Protein AF-A0A956PFL6-F1 (afdb_monomer)

Secondary structure (DSSP, 8-state):
-PPPP-------TTS-PPPTTSPPPPPPTT-BHHHHHHHH-TTTTTTS-TT-BHHHHHHHH---HHHHTT-HHHHHHTT-

Sequence (80 aa):
MKAEPEVTHEPGLNGRFRNQDGRIRAKRGDTQVSTLRETYGLDFAAGLPGNTPLAFLRAATGMSLSQMLKSPETLAELAG

Solvent-accessible surface area (backbone atoms only — not comparable to full-atom values): 5111 Å² total; per-residue (Å²): 136,82,81,77,80,82,79,83,82,73,74,44,102,77,75,56,84,65,46,100,84,69,50,80,80,74,82,59,46,79,43,28,36,48,65,45,18,78,76,73,36,74,70,51,47,60,62,47,63,45,83,42,33,44,43,56,54,29,68,76,67,72,45,54,74,74,51,44,74,74,41,56,66,66,40,49,65,76,41,109

Mean predicted aligned error: 11.3 Å

Structure (mmCIF, N/CA/C/O backbone):
data_AF-A0A956PFL6-F1
#
_entry.id   AF-A0A956PFL6-F1
#
loop_
_atom_site.group_PDB
_atom_site.id
_atom_site.type_symbol
_atom_site.label_atom_id
_atom_site.label_alt_id
_atom_site.label_comp_id
_atom_site.label_asym_id
_atom_site.label_entity_id
_atom_site.label_seq_id
_atom_site.pdbx_PDB_ins_code
_atom_site.Cartn_x
_atom_site.Cartn_y
_atom_site.Cartn_z
_atom_site.occupancy
_atom_site.B_iso_or_equiv
_atom_site.auth_seq_id
_atom_site.auth_comp_id
_atom_site.auth_asym_id
_atom_site.auth_atom_id
_atom_site.pdbx_PDB_model_num
ATOM 1 N N . MET A 1 1 ? -2.565 -42.092 -24.322 1.00 41.22 1 MET A N 1
ATOM 2 C CA . MET A 1 1 ? -1.496 -41.108 -24.586 1.00 41.22 1 MET A CA 1
ATOM 3 C C . MET A 1 1 ? -2.189 -39.786 -24.894 1.00 41.22 1 MET A C 1
ATOM 5 O O . MET A 1 1 ? -2.734 -39.649 -25.979 1.00 41.22 1 MET A O 1
ATOM 9 N N . LYS A 1 2 ? -2.361 -38.895 -23.906 1.00 40.19 2 LYS A N 1
ATOM 10 C CA . LYS A 1 2 ? -2.977 -37.578 -24.144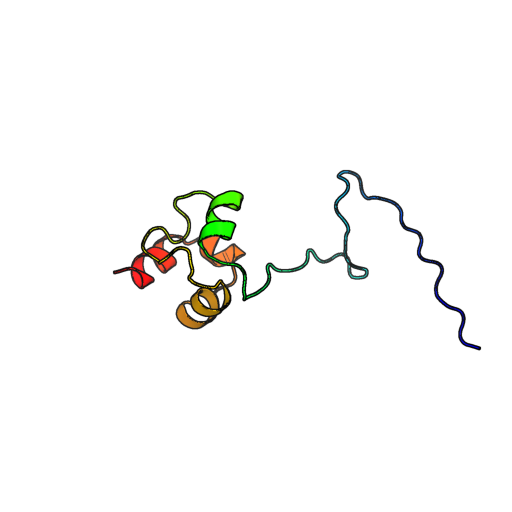 1.00 40.19 2 LYS A CA 1
ATOM 11 C C . LYS A 1 2 ? -1.871 -36.656 -24.640 1.00 40.19 2 LYS A C 1
ATOM 13 O O . LYS A 1 2 ? -0.875 -36.507 -23.944 1.00 40.19 2 LYS A O 1
ATOM 18 N N . ALA A 1 3 ? -2.048 -36.134 -25.849 1.00 48.44 3 ALA A N 1
ATOM 19 C CA . ALA A 1 3 ? -1.141 -35.181 -26.464 1.00 48.44 3 ALA A CA 1
ATOM 20 C C . ALA A 1 3 ? -0.938 -33.978 -25.533 1.00 48.44 3 ALA A C 1
ATOM 22 O O . ALA A 1 3 ? -1.904 -33.371 -25.063 1.00 48.44 3 ALA A O 1
ATOM 23 N N . GLU A 1 4 ? 0.324 -33.695 -25.241 1.00 49.75 4 GLU A N 1
ATOM 24 C CA . GLU A 1 4 ? 0.775 -32.492 -24.558 1.00 49.75 4 GLU A CA 1
ATOM 25 C C . GLU A 1 4 ? 0.499 -31.302 -25.492 1.00 49.75 4 GLU A C 1
ATOM 27 O O . GLU A 1 4 ? 0.855 -31.378 -26.671 1.00 49.75 4 GLU A O 1
ATOM 32 N N . PRO A 1 5 ? -0.184 -30.232 -25.048 1.00 48.69 5 PRO A N 1
ATOM 33 C CA . PRO A 1 5 ? -0.452 -29.109 -25.930 1.00 48.69 5 PRO A CA 1
ATOM 34 C C . PRO A 1 5 ? 0.849 -28.345 -26.191 1.00 48.69 5 PRO A C 1
ATOM 36 O O . PRO A 1 5 ? 1.496 -27.845 -25.271 1.00 48.69 5 PRO A O 1
ATOM 39 N N . GLU A 1 6 ? 1.206 -28.270 -27.469 1.00 48.44 6 GLU A N 1
ATOM 40 C CA . GLU A 1 6 ? 2.301 -27.487 -28.028 1.00 48.44 6 GLU A CA 1
ATOM 41 C C . GLU A 1 6 ? 2.200 -26.023 -27.566 1.00 48.44 6 GLU A C 1
ATOM 43 O O . GLU A 1 6 ? 1.247 -25.307 -27.879 1.00 48.44 6 GLU A O 1
ATOM 48 N N . VAL A 1 7 ? 3.160 -25.587 -26.747 1.00 50.66 7 VAL A N 1
ATOM 49 C CA . VAL A 1 7 ? 3.143 -24.263 -26.118 1.00 50.66 7 VAL A CA 1
ATOM 50 C C . VAL A 1 7 ? 3.720 -23.237 -27.088 1.00 50.66 7 VAL A C 1
ATOM 52 O O . VAL A 1 7 ? 4.927 -22.995 -27.108 1.00 50.66 7 VAL A O 1
ATOM 55 N N . THR A 1 8 ? 2.858 -22.610 -27.886 1.00 42.75 8 THR A N 1
ATOM 56 C CA . THR A 1 8 ? 3.227 -21.489 -28.760 1.0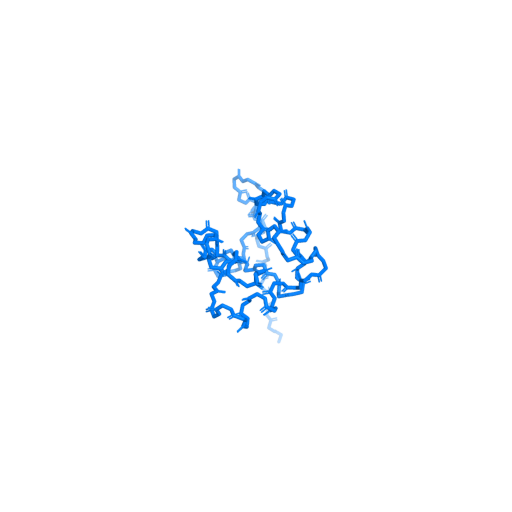0 42.75 8 THR A CA 1
ATOM 57 C C . THR A 1 8 ? 3.525 -20.253 -27.900 1.00 42.75 8 THR A C 1
ATOM 59 O O . THR A 1 8 ? 2.641 -19.488 -27.516 1.00 42.75 8 THR A O 1
ATOM 62 N N . HIS A 1 9 ? 4.795 -20.093 -27.523 1.00 52.38 9 HIS A N 1
ATOM 63 C CA . HIS A 1 9 ? 5.318 -18.923 -26.818 1.00 52.38 9 HIS A CA 1
ATOM 64 C C . HIS A 1 9 ? 5.577 -17.787 -27.810 1.00 52.38 9 HIS A C 1
ATOM 66 O O . HIS A 1 9 ? 6.721 -17.542 -28.187 1.00 52.38 9 HIS A O 1
ATOM 72 N N . GLU A 1 10 ? 4.538 -17.064 -28.219 1.00 51.16 10 GLU A N 1
ATOM 73 C CA . GLU A 1 10 ? 4.760 -15.768 -28.861 1.00 51.16 10 GLU A CA 1
ATOM 74 C C . GLU A 1 10 ? 4.837 -14.668 -27.787 1.00 51.16 10 GLU A C 1
ATOM 76 O O . GLU A 1 10 ? 3.868 -14.444 -27.049 1.00 51.16 10 GLU A O 1
ATOM 81 N N . PRO A 1 11 ? 5.989 -13.987 -27.626 1.00 50.41 11 PRO A N 1
ATOM 82 C CA . PRO A 1 11 ? 6.123 -12.902 -26.667 1.00 50.41 11 PRO A CA 1
ATOM 83 C C . PRO A 1 11 ? 5.247 -11.728 -27.114 1.00 50.41 11 PRO A C 1
ATOM 85 O O . PRO A 1 11 ? 5.479 -11.111 -28.150 1.00 50.41 11 PRO A O 1
ATOM 88 N N . GLY A 1 12 ? 4.230 -11.392 -26.318 1.00 52.94 12 GLY A N 1
ATOM 89 C CA . GLY A 1 12 ? 3.432 -10.190 -26.556 1.00 52.94 12 GLY A CA 1
ATOM 90 C C . GLY A 1 12 ? 4.30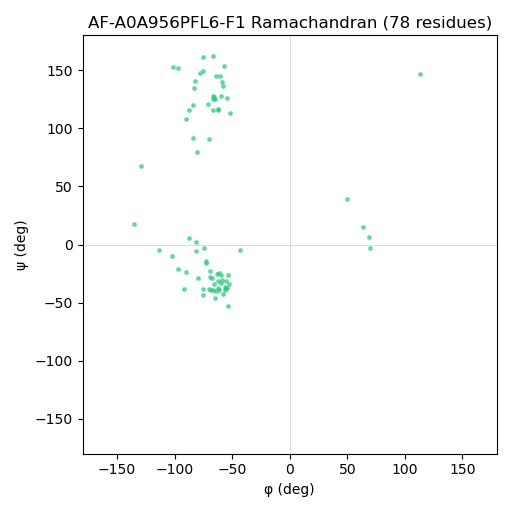9 -8.929 -26.573 1.00 52.94 12 GLY A C 1
ATOM 91 O O . GLY A 1 12 ? 5.340 -8.896 -25.903 1.00 52.94 12 GLY A O 1
ATOM 92 N N . LEU A 1 13 ? 3.849 -7.888 -27.282 1.00 51.38 13 LEU A N 1
ATOM 93 C CA . LEU A 1 13 ? 4.505 -6.618 -27.681 1.00 51.38 13 LEU A CA 1
ATOM 94 C C . LEU A 1 13 ? 5.376 -5.857 -26.642 1.00 51.38 13 LEU A C 1
ATOM 96 O O . LEU A 1 13 ? 5.962 -4.840 -26.980 1.00 51.38 13 LEU A O 1
ATOM 100 N N . ASN A 1 14 ? 5.451 -6.300 -25.383 1.00 55.94 14 ASN A N 1
ATOM 101 C CA . ASN A 1 14 ? 6.261 -5.711 -24.309 1.00 55.94 14 ASN A CA 1
ATOM 102 C C . ASN A 1 14 ? 7.032 -6.756 -23.468 1.00 55.94 14 ASN A C 1
ATOM 104 O O . ASN A 1 14 ? 7.383 -6.479 -22.324 1.00 55.94 14 ASN A O 1
ATOM 108 N N . GLY A 1 15 ? 7.210 -7.994 -23.949 1.00 51.44 15 GLY A N 1
ATOM 109 C CA . GLY A 1 15 ? 7.829 -9.074 -23.159 1.00 51.44 15 GLY A CA 1
ATOM 110 C C . GLY A 1 15 ? 7.019 -9.465 -21.913 1.00 51.44 15 GLY A C 1
ATOM 111 O O . GLY A 1 15 ? 7.519 -10.119 -21.000 1.00 51.44 15 GLY A O 1
ATOM 112 N N . ARG A 1 16 ? 5.750 -9.043 -21.846 1.00 56.09 16 ARG A N 1
ATOM 113 C CA . ARG A 1 16 ? 4.857 -9.320 -20.720 1.00 56.09 16 ARG A CA 1
ATOM 114 C C . ARG A 1 16 ? 4.128 -10.628 -20.987 1.00 56.09 16 ARG A C 1
ATOM 116 O O . ARG A 1 16 ? 3.225 -10.676 -21.820 1.00 56.09 16 ARG A O 1
ATOM 123 N N . PHE A 1 17 ? 4.500 -11.665 -20.247 1.00 52.97 17 PHE A N 1
ATOM 124 C CA . PHE A 1 17 ? 3.794 -12.940 -20.251 1.00 52.97 17 PHE A CA 1
ATOM 125 C C . PHE A 1 17 ? 2.355 -12.737 -19.753 1.00 52.97 17 PHE A C 1
ATOM 127 O O . PHE A 1 17 ? 2.125 -12.319 -18.615 1.00 52.97 17 PHE A O 1
ATOM 134 N N . ARG A 1 18 ? 1.379 -12.989 -20.631 1.00 51.66 18 ARG A N 1
ATOM 135 C CA . ARG A 1 18 ? -0.024 -13.174 -20.248 1.00 51.66 18 ARG A CA 1
ATOM 136 C C . ARG A 1 18 ? -0.189 -14.623 -19.798 1.00 51.66 18 ARG A C 1
ATOM 138 O O . ARG A 1 18 ? 0.376 -15.525 -20.406 1.00 51.66 18 ARG A O 1
ATOM 145 N N . ASN A 1 19 ? -0.971 -14.848 -18.749 1.00 56.38 19 ASN A N 1
ATOM 146 C CA . ASN A 1 19 ? -1.398 -16.203 -18.405 1.00 56.38 19 ASN A CA 1
ATOM 147 C C . ASN A 1 19 ? -2.338 -16.725 -19.514 1.00 56.38 19 ASN A C 1
ATOM 149 O O . ASN A 1 19 ? -2.904 -15.915 -20.249 1.00 56.38 19 ASN A O 1
ATOM 153 N N . GLN A 1 20 ? -2.553 -18.043 -19.603 1.00 50.62 20 GLN A N 1
ATOM 154 C CA . GLN A 1 20 ? -3.420 -18.674 -20.619 1.00 50.62 20 GLN A CA 1
ATOM 155 C C . GLN A 1 20 ? -4.849 -18.083 -20.680 1.00 50.62 20 GLN A C 1
ATOM 157 O O . GLN A 1 20 ? -5.446 -18.054 -21.748 1.00 50.62 20 GLN A O 1
ATOM 162 N N . ASP A 1 21 ? -5.354 -17.514 -19.578 1.00 56.34 21 ASP A N 1
ATOM 163 C CA . ASP A 1 21 ? -6.653 -16.818 -19.500 1.00 56.34 21 ASP A CA 1
ATOM 164 C C . ASP A 1 21 ? -6.619 -15.315 -19.864 1.00 56.34 21 ASP A C 1
ATOM 166 O O . ASP A 1 21 ? -7.588 -14.588 -19.646 1.00 56.34 21 ASP A O 1
ATOM 170 N N . GLY A 1 22 ? -5.487 -14.774 -20.322 1.00 53.12 22 GLY A N 1
ATOM 171 C CA . GLY A 1 22 ? -5.344 -13.354 -20.679 1.00 53.12 22 GLY A CA 1
ATOM 172 C C . GLY A 1 22 ? -5.377 -12.362 -19.501 1.00 53.12 22 GLY A C 1
ATOM 173 O O . GLY A 1 22 ? -5.172 -11.164 -19.703 1.00 53.12 22 GLY A O 1
ATOM 174 N N . ARG A 1 23 ? -5.588 -12.828 -18.262 1.00 53.31 23 ARG A N 1
ATOM 175 C CA . ARG A 1 23 ? -5.629 -11.991 -17.050 1.00 53.31 23 ARG A CA 1
ATOM 176 C C . ARG A 1 23 ? -4.224 -11.716 -16.503 1.00 53.31 23 ARG A C 1
ATOM 178 O O . ARG A 1 23 ? -3.413 -12.628 -16.348 1.00 53.31 23 ARG A O 1
ATOM 185 N N . ILE A 1 24 ? -3.952 -10.456 -16.153 1.00 59.81 24 ILE A N 1
ATOM 186 C CA . ILE A 1 24 ? -2.741 -10.064 -15.417 1.00 59.81 24 ILE A CA 1
ATOM 187 C C . ILE A 1 24 ? -2.803 -10.709 -14.029 1.00 59.81 24 ILE A C 1
ATOM 189 O O . ILE A 1 24 ? -3.776 -10.524 -13.297 1.00 59.81 24 ILE A O 1
ATOM 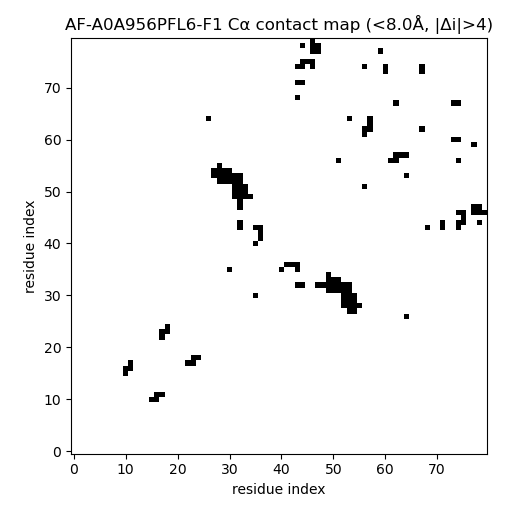193 N N . ARG A 1 25 ? -1.768 -11.471 -13.657 1.00 63.16 25 ARG A N 1
ATOM 194 C CA . ARG A 1 25 ? -1.688 -12.111 -12.339 1.00 63.16 25 ARG A CA 1
ATOM 195 C C . ARG A 1 25 ? -1.735 -11.040 -11.243 1.00 63.16 25 ARG A C 1
ATOM 197 O O . ARG A 1 25 ? -0.947 -10.095 -11.263 1.00 63.16 25 ARG A O 1
ATOM 204 N N . ALA A 1 26 ? -2.637 -11.197 -10.274 1.00 67.75 26 ALA A N 1
ATOM 205 C CA . ALA A 1 26 ? -2.664 -10.330 -9.100 1.00 67.75 26 ALA A CA 1
ATOM 206 C C . ALA A 1 26 ? -1.339 -10.440 -8.323 1.00 67.75 26 ALA A C 1
ATOM 208 O O . ALA A 1 26 ? -0.752 -11.524 -8.234 1.00 67.75 26 ALA A O 1
ATOM 209 N N . LYS A 1 27 ? -0.876 -9.332 -7.725 1.00 79.62 27 LYS A N 1
ATOM 210 C CA . LYS A 1 27 ? 0.271 -9.362 -6.802 1.00 79.62 27 LYS A CA 1
ATOM 211 C C . LYS A 1 27 ? -0.021 -10.312 -5.636 1.00 79.62 27 LYS A C 1
ATOM 213 O O . LYS A 1 27 ? -1.138 -10.319 -5.094 1.00 79.62 27 LYS A O 1
ATOM 218 N N . ARG A 1 28 ? 0.985 -11.122 -5.288 1.00 83.81 28 ARG A N 1
ATOM 219 C CA . ARG A 1 28 ? 0.893 -12.157 -4.251 1.00 83.81 28 ARG A CA 1
ATOM 220 C C . ARG A 1 28 ? 0.641 -11.508 -2.889 1.00 83.81 28 ARG A C 1
ATOM 222 O O . ARG A 1 28 ? 1.131 -10.412 -2.629 1.00 83.81 28 ARG A O 1
ATOM 229 N N . GLY A 1 29 ? -0.140 -12.169 -2.036 1.00 83.94 29 GLY A N 1
ATOM 230 C CA . GLY A 1 29 ? -0.490 -11.644 -0.711 1.00 83.94 29 GLY A CA 1
ATOM 231 C C . GLY A 1 29 ? 0.713 -11.468 0.223 1.00 83.94 29 GLY A C 1
ATOM 232 O O . GLY A 1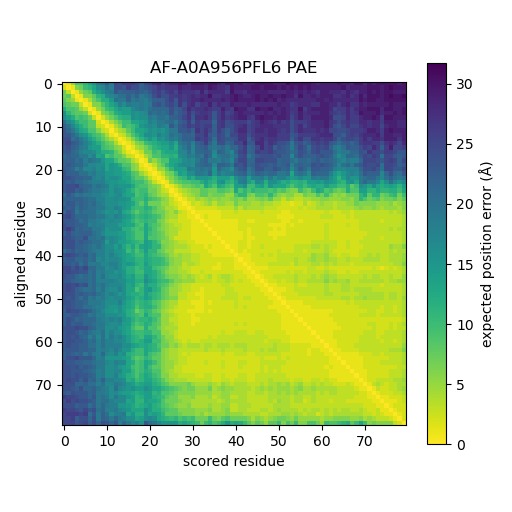 29 ? 0.689 -10.599 1.082 1.00 83.94 29 GLY A O 1
ATOM 233 N N . ASP A 1 30 ? 1.785 -12.224 0.020 1.00 89.88 30 ASP A N 1
ATOM 234 C CA . ASP A 1 30 ? 3.039 -12.119 0.774 1.00 89.88 30 ASP A CA 1
ATOM 235 C C . ASP A 1 30 ? 3.961 -10.991 0.280 1.00 89.88 30 ASP A C 1
ATOM 237 O O . ASP A 1 30 ? 5.053 -10.815 0.810 1.00 89.88 30 ASP A O 1
ATOM 241 N N . THR A 1 31 ? 3.539 -10.206 -0.718 1.00 92.31 31 THR A N 1
ATOM 242 C CA . THR A 1 31 ? 4.322 -9.050 -1.177 1.00 92.31 31 THR A CA 1
ATOM 243 C C . THR A 1 31 ? 4.358 -7.998 -0.073 1.00 92.31 31 THR A C 1
ATOM 245 O O . THR A 1 31 ? 3.304 -7.567 0.393 1.00 92.31 31 THR A O 1
ATOM 248 N N . GLN A 1 32 ? 5.556 -7.579 0.323 1.00 94.88 32 GLN A N 1
ATOM 249 C CA . GLN A 1 32 ? 5.763 -6.578 1.364 1.00 94.88 32 GLN A CA 1
ATOM 250 C C . GLN A 1 32 ? 5.452 -5.161 0.871 1.00 94.88 32 GLN A C 1
ATOM 252 O O . GLN A 1 32 ? 5.666 -4.840 -0.301 1.00 94.88 32 GLN A O 1
ATOM 257 N N . VAL A 1 33 ? 4.995 -4.295 1.777 1.00 93.00 33 VAL A N 1
ATOM 258 C CA . VAL A 1 33 ? 4.772 -2.864 1.521 1.00 93.00 33 VAL A CA 1
ATOM 259 C C . VAL A 1 33 ? 6.029 -2.182 0.978 1.00 93.00 33 VAL A C 1
ATOM 261 O O . VAL A 1 33 ? 5.914 -1.371 0.067 1.00 93.00 33 VAL A O 1
ATOM 264 N N . SER A 1 34 ? 7.222 -2.547 1.454 1.00 93.50 34 SER A N 1
ATOM 265 C CA . SER A 1 34 ? 8.508 -2.073 0.915 1.00 93.50 34 SER A CA 1
ATOM 266 C C . SER A 1 34 ? 8.618 -2.304 -0.598 1.00 93.50 34 SER A C 1
ATOM 268 O O . SER A 1 34 ? 8.809 -1.360 -1.358 1.00 93.50 34 SER A O 1
ATOM 270 N N . THR A 1 35 ? 8.382 -3.534 -1.053 1.00 93.12 35 THR A N 1
ATOM 271 C CA . THR A 1 35 ? 8.389 -3.899 -2.478 1.00 93.12 35 THR A CA 1
ATOM 272 C C . THR A 1 35 ? 7.261 -3.221 -3.258 1.00 93.12 35 THR A C 1
ATOM 274 O O . THR A 1 35 ? 7.406 -2.895 -4.437 1.00 93.12 35 THR A O 1
ATOM 277 N N . LEU A 1 36 ? 6.103 -3.007 -2.628 1.00 92.12 36 LEU A N 1
ATOM 278 C CA . LEU A 1 36 ? 5.008 -2.271 -3.261 1.00 92.12 36 LEU A CA 1
ATOM 279 C C . LEU A 1 36 ? 5.383 -0.804 -3.482 1.00 92.12 36 LEU A C 1
ATOM 281 O O . LEU A 1 36 ? 5.099 -0.279 -4.556 1.00 92.12 36 LEU A O 1
ATOM 285 N N . ARG A 1 37 ? 6.077 -0.173 -2.533 1.00 93.44 37 ARG A N 1
ATOM 286 C CA . ARG A 1 37 ? 6.557 1.208 -2.659 1.00 93.44 37 ARG A CA 1
ATOM 287 C C . ARG A 1 37 ? 7.549 1.388 -3.803 1.00 93.44 37 ARG A C 1
ATOM 289 O O . ARG A 1 37 ? 7.469 2.381 -4.516 1.00 93.44 37 ARG A O 1
ATOM 296 N N . GLU A 1 38 ? 8.416 0.407 -4.045 1.00 91.44 38 GLU A N 1
ATOM 297 C CA . GLU A 1 38 ? 9.328 0.424 -5.201 1.00 91.44 38 GLU A CA 1
ATOM 298 C C . GLU A 1 38 ? 8.579 0.491 -6.541 1.00 91.44 38 GLU A C 1
ATOM 300 O O . GLU A 1 38 ? 9.060 1.091 -7.496 1.00 91.44 38 GLU A O 1
ATOM 305 N N . THR A 1 39 ? 7.392 -0.122 -6.621 1.00 89.62 39 THR A N 1
ATOM 306 C CA . THR A 1 39 ? 6.596 -0.169 -7.859 1.00 89.62 39 THR A CA 1
ATOM 307 C C . THR A 1 39 ? 5.598 0.984 -7.968 1.00 89.62 39 THR A C 1
ATOM 309 O O . THR A 1 39 ? 5.342 1.472 -9.066 1.00 89.62 39 THR A O 1
ATOM 312 N N . TYR A 1 40 ? 4.982 1.375 -6.852 1.00 89.12 40 TYR A N 1
ATOM 313 C CA . TYR A 1 40 ? 3.811 2.257 -6.830 1.00 89.12 40 TYR A CA 1
ATOM 314 C C . TYR A 1 40 ? 4.070 3.624 -6.185 1.00 89.12 40 TYR A C 1
ATOM 316 O O . TYR A 1 40 ? 3.185 4.473 -6.224 1.00 89.12 40 TYR A O 1
ATOM 324 N N . GLY A 1 41 ? 5.263 3.849 -5.632 1.00 90.44 41 GLY A N 1
ATOM 325 C CA . GLY A 1 41 ? 5.662 5.097 -4.985 1.00 90.44 41 GLY A CA 1
ATOM 326 C C . GLY A 1 41 ? 5.882 4.938 -3.482 1.00 90.44 41 GLY A C 1
ATOM 327 O O . GLY A 1 41 ? 5.204 4.156 -2.815 1.00 90.44 41 GLY A O 1
ATOM 328 N N . LEU A 1 42 ? 6.834 5.707 -2.944 1.00 89.31 42 LEU A N 1
ATOM 329 C CA . LEU A 1 42 ? 7.210 5.683 -1.523 1.00 89.31 42 LEU A CA 1
ATOM 330 C C . LEU A 1 42 ? 6.046 6.030 -0.586 1.00 89.31 42 LEU A C 1
ATOM 332 O O . LEU A 1 42 ? 6.012 5.540 0.542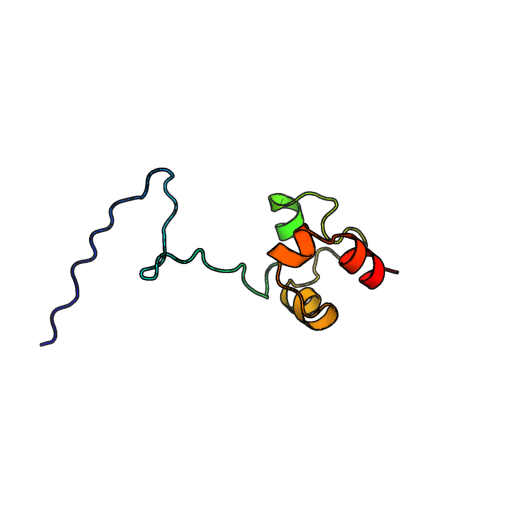 1.00 89.31 42 LEU A O 1
ATOM 336 N N . ASP A 1 43 ? 5.072 6.791 -1.079 1.00 88.62 43 ASP A N 1
ATOM 337 C CA . ASP A 1 43 ? 3.880 7.197 -0.335 1.00 88.62 43 ASP A CA 1
ATOM 338 C C . ASP A 1 43 ? 2.880 6.048 -0.113 1.00 88.62 43 ASP A C 1
ATOM 340 O O . ASP A 1 43 ? 1.984 6.146 0.729 1.00 88.62 43 ASP A O 1
ATOM 344 N N . PHE A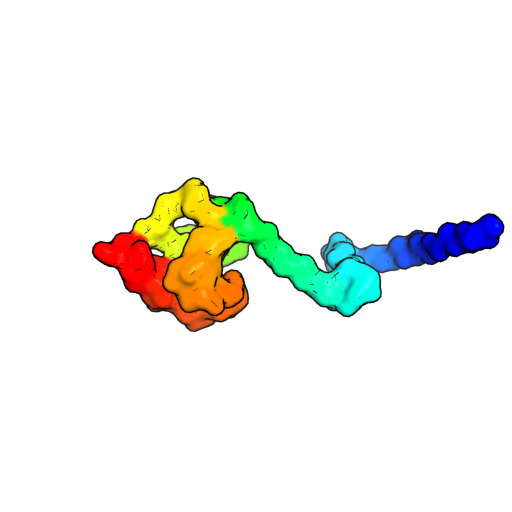 1 44 ? 3.024 4.924 -0.830 1.00 90.50 44 PHE A N 1
ATOM 345 C CA . PHE A 1 44 ? 2.118 3.788 -0.683 1.00 90.50 44 PHE A CA 1
ATOM 346 C C . PHE A 1 44 ? 2.182 3.211 0.736 1.00 90.50 44 PHE A C 1
ATOM 348 O O . PHE A 1 44 ? 3.212 2.685 1.174 1.00 90.50 44 PHE A O 1
ATOM 355 N N . ALA A 1 45 ? 1.048 3.282 1.442 1.00 90.00 45 ALA A N 1
ATOM 356 C CA . ALA A 1 45 ? 0.916 2.851 2.830 1.00 90.00 45 ALA A CA 1
ATOM 357 C C . ALA A 1 45 ? 2.027 3.426 3.729 1.00 90.00 45 ALA A C 1
ATOM 359 O O . ALA A 1 45 ? 2.572 2.694 4.552 1.00 90.00 45 ALA A O 1
ATOM 360 N N . ALA A 1 46 ? 2.427 4.690 3.534 1.00 87.50 46 ALA A N 1
ATOM 361 C CA . ALA A 1 46 ? 3.603 5.299 4.172 1.00 87.50 46 ALA A CA 1
ATOM 362 C C . ALA A 1 46 ? 3.639 5.157 5.705 1.00 87.50 46 ALA A C 1
ATOM 364 O O . ALA A 1 46 ? 4.712 4.969 6.273 1.00 87.50 46 ALA A O 1
ATOM 365 N N . GLY A 1 47 ? 2.479 5.174 6.365 1.00 88.12 47 GLY A N 1
ATOM 366 C CA . GLY A 1 47 ? 2.389 5.016 7.816 1.00 88.12 47 GLY A CA 1
ATOM 367 C C . GLY A 1 47 ? 2.454 3.565 8.325 1.00 88.12 47 GLY A C 1
ATOM 368 O O . GLY A 1 47 ? 2.528 3.344 9.528 1.00 88.12 47 GLY A O 1
ATOM 369 N N . LEU A 1 48 ? 2.476 2.565 7.438 1.00 90.00 48 LEU A N 1
ATOM 370 C CA . LEU A 1 48 ? 2.629 1.159 7.816 1.00 90.00 48 LEU A CA 1
ATOM 371 C C . LEU A 1 48 ? 4.088 0.680 7.696 1.00 90.00 48 LEU A C 1
ATOM 373 O O . LEU A 1 48 ? 4.847 1.166 6.847 1.00 90.00 48 LEU A O 1
ATOM 377 N N . PRO A 1 49 ? 4.502 -0.325 8.495 1.00 92.12 49 PRO A N 1
ATOM 378 C CA . PRO A 1 49 ? 5.825 -0.928 8.375 1.00 92.12 49 PRO A CA 1
ATOM 379 C C . PRO A 1 49 ? 6.055 -1.514 6.978 1.00 92.12 49 PRO A C 1
ATOM 381 O O . PRO A 1 49 ? 5.184 -2.191 6.432 1.00 92.12 49 PRO A O 1
ATOM 384 N N . GLY A 1 50 ? 7.259 -1.347 6.422 1.00 91.25 50 GLY A N 1
ATOM 385 C CA . GLY A 1 50 ? 7.612 -1.904 5.109 1.00 91.25 50 GLY A CA 1
ATOM 386 C C . GLY A 1 50 ? 7.488 -3.431 5.032 1.00 91.25 50 GLY A C 1
ATOM 387 O O . GLY A 1 50 ? 7.126 -3.955 3.988 1.00 91.25 50 GLY A O 1
ATOM 388 N N . ASN A 1 51 ? 7.698 -4.137 6.147 1.00 92.12 51 ASN A N 1
ATOM 389 C CA . ASN A 1 51 ? 7.557 -5.596 6.244 1.00 92.12 51 ASN A CA 1
ATOM 390 C C . ASN A 1 51 ? 6.088 -6.075 6.262 1.00 92.12 51 ASN A C 1
ATOM 392 O O . ASN A 1 51 ? 5.827 -7.276 6.297 1.00 92.12 51 ASN A O 1
ATOM 396 N N . THR A 1 52 ? 5.114 -5.160 6.259 1.00 93.44 52 THR A N 1
ATOM 397 C CA . THR A 1 52 ? 3.690 -5.518 6.265 1.00 93.44 52 THR A CA 1
ATOM 398 C C . THR A 1 52 ? 3.329 -6.216 4.952 1.00 93.44 52 THR A C 1
ATOM 400 O O . THR A 1 52 ? 3.596 -5.665 3.881 1.00 93.44 52 THR A O 1
ATOM 403 N N . PRO A 1 53 ? 2.726 -7.415 4.984 1.00 94.50 53 PRO A N 1
ATOM 404 C CA . PRO A 1 53 ? 2.327 -8.113 3.771 1.00 94.50 53 PRO A CA 1
ATOM 405 C C . PRO A 1 53 ? 1.038 -7.524 3.181 1.00 94.50 53 PRO A C 1
ATOM 407 O O . PRO A 1 53 ? 0.117 -7.136 3.900 1.00 94.50 53 PRO A O 1
ATOM 410 N N . LEU A 1 54 ? 0.911 -7.548 1.854 1.00 93.56 54 LEU A N 1
ATOM 411 C CA . LEU A 1 54 ? -0.289 -7.124 1.123 1.00 93.56 54 LEU A CA 1
ATOM 412 C C . LEU A 1 54 ? -1.559 -7.860 1.582 1.00 93.56 54 LEU A C 1
ATOM 414 O O . LEU A 1 54 ? -2.653 -7.305 1.534 1.00 93.56 54 LEU A O 1
ATOM 418 N N . ALA A 1 55 ? -1.434 -9.110 2.023 1.00 93.00 55 ALA A N 1
ATOM 419 C CA . ALA A 1 55 ? -2.532 -9.886 2.586 1.00 93.00 55 ALA A CA 1
ATOM 420 C C . ALA A 1 55 ? -3.103 -9.238 3.853 1.00 93.00 55 ALA A C 1
ATOM 422 O O . ALA A 1 55 ? -4.320 -9.213 4.006 1.00 93.00 55 ALA A O 1
ATOM 423 N N . PHE A 1 56 ? -2.250 -8.668 4.710 1.00 93.62 56 PHE A N 1
ATOM 424 C CA . PHE A 1 56 ? -2.697 -7.936 5.893 1.00 93.62 56 PHE A CA 1
ATOM 425 C C . PHE A 1 56 ? -3.484 -6.689 5.489 1.00 93.62 56 PHE A C 1
ATOM 427 O O . PHE A 1 56 ? -4.593 -6.493 5.970 1.00 93.62 56 PHE A O 1
ATOM 434 N N . LEU A 1 57 ? -2.979 -5.912 4.523 1.00 91.81 57 LEU A N 1
ATOM 435 C CA . LEU A 1 57 ? -3.698 -4.740 4.007 1.00 91.81 57 LEU A CA 1
ATOM 436 C C . LEU A 1 57 ? -5.073 -5.117 3.448 1.00 91.81 57 LEU A C 1
ATOM 438 O O . LEU A 1 57 ? -6.059 -4.430 3.697 1.00 91.81 57 LEU A O 1
ATOM 442 N N . ARG A 1 58 ? -5.150 -6.223 2.699 1.00 93.06 58 ARG A N 1
ATOM 443 C CA . ARG A 1 58 ? -6.410 -6.738 2.142 1.00 93.06 58 ARG A CA 1
ATOM 444 C C . ARG A 1 58 ? -7.378 -7.170 3.235 1.00 93.06 58 ARG A C 1
ATOM 446 O O . ARG A 1 58 ? -8.566 -6.916 3.106 1.00 93.06 58 ARG A O 1
ATOM 453 N N . ALA A 1 59 ? -6.881 -7.813 4.288 1.00 91.88 59 ALA A N 1
ATOM 454 C CA . ALA A 1 59 ? -7.703 -8.232 5.416 1.00 91.88 59 ALA A CA 1
ATOM 455 C C . ALA A 1 59 ? -8.216 -7.031 6.225 1.00 91.88 59 ALA A C 1
ATOM 457 O O . ALA A 1 59 ? -9.372 -7.025 6.626 1.00 91.88 59 ALA A O 1
ATOM 458 N N . ALA A 1 60 ? -7.376 -6.012 6.417 1.00 91.00 60 ALA A N 1
ATOM 459 C CA . ALA A 1 60 ? -7.704 -4.830 7.204 1.00 91.00 60 ALA A CA 1
ATOM 460 C C . ALA A 1 60 ? -8.649 -3.860 6.473 1.00 91.00 60 ALA A C 1
ATOM 462 O O . ALA A 1 60 ? -9.546 -3.298 7.087 1.00 91.00 60 ALA A O 1
ATOM 463 N N . THR A 1 61 ? -8.480 -3.683 5.158 1.00 90.25 61 THR A N 1
ATOM 464 C C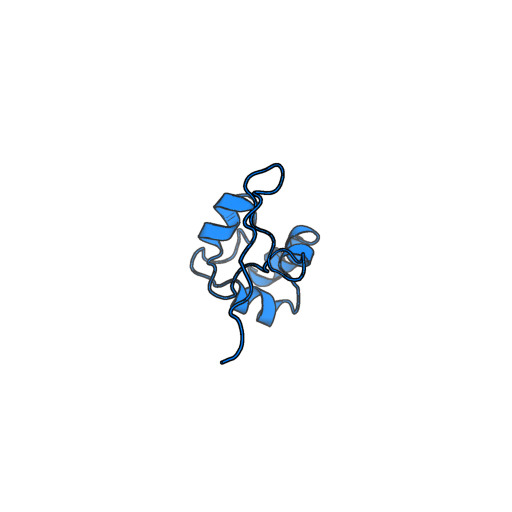A . THR A 1 61 ? -9.309 -2.761 4.351 1.00 90.25 61 THR A CA 1
ATOM 465 C C . THR A 1 61 ? -10.462 -3.440 3.610 1.00 90.25 61 THR A C 1
ATOM 467 O O . THR A 1 61 ? -11.381 -2.767 3.152 1.00 90.25 61 THR A O 1
ATOM 470 N N . GLY A 1 62 ? -10.390 -4.755 3.381 1.00 91.31 62 GLY A N 1
ATOM 471 C CA . GLY A 1 62 ? -11.272 -5.460 2.444 1.00 91.31 62 GLY A CA 1
ATOM 472 C C . GLY A 1 62 ? -11.030 -5.117 0.965 1.00 91.31 62 GLY A C 1
ATOM 473 O O . GLY A 1 62 ? -11.791 -5.555 0.103 1.00 91.31 62 GLY A O 1
ATOM 474 N N . MET A 1 63 ? -9.988 -4.342 0.642 1.00 90.00 63 MET A N 1
ATOM 475 C CA . MET A 1 63 ? -9.762 -3.801 -0.700 1.00 90.00 63 MET A CA 1
ATOM 476 C C . MET A 1 63 ? -8.709 -4.576 -1.486 1.00 90.00 63 MET A C 1
ATOM 478 O O . MET A 1 63 ? -7.763 -5.151 -0.952 1.00 90.00 63 MET A O 1
ATOM 482 N N . SER A 1 64 ? -8.834 -4.550 -2.809 1.00 89.75 64 SER A N 1
ATOM 483 C CA . SER A 1 64 ? -7.777 -4.988 -3.720 1.00 89.75 64 SER A CA 1
ATOM 484 C C . SER A 1 64 ? -6.654 -3.948 -3.818 1.00 89.75 64 SER A C 1
ATOM 486 O O . SER A 1 64 ? -6.856 -2.763 -3.568 1.00 89.75 64 SER A O 1
ATOM 488 N N . LEU A 1 65 ? -5.473 -4.370 -4.287 1.00 88.75 65 LEU A N 1
ATOM 489 C CA . LEU A 1 65 ? -4.338 -3.460 -4.494 1.00 88.75 65 LEU A CA 1
ATOM 490 C C . LEU A 1 65 ? -4.697 -2.288 -5.426 1.00 88.75 65 LEU A C 1
ATOM 492 O O . LEU A 1 65 ? -4.314 -1.157 -5.171 1.00 88.75 65 LEU A O 1
ATOM 496 N N . SER A 1 66 ? -5.480 -2.530 -6.480 1.00 88.19 66 SER A N 1
ATOM 497 C CA . SER A 1 66 ? -5.913 -1.469 -7.397 1.00 88.19 66 SER A CA 1
ATOM 498 C C . SER A 1 66 ? -6.903 -0.483 -6.773 1.00 88.19 66 SER A C 1
ATOM 500 O O . SER A 1 66 ? -6.954 0.658 -7.216 1.00 88.19 66 SER A O 1
ATOM 502 N N . GLN A 1 67 ? -7.694 -0.904 -5.783 1.00 90.19 67 GLN A N 1
ATOM 503 C CA . GLN A 1 67 ? -8.572 -0.006 -5.025 1.00 90.19 67 GLN A CA 1
ATOM 504 C C . GLN A 1 67 ? -7.764 0.832 -4.032 1.00 90.19 67 GLN A C 1
ATOM 506 O O . GLN A 1 67 ? -7.927 2.044 -4.006 1.00 90.19 67 GLN A O 1
ATOM 511 N N . MET A 1 68 ? -6.816 0.215 -3.320 1.00 92.12 68 MET A N 1
ATOM 512 C CA . MET A 1 68 ? -5.895 0.918 -2.415 1.00 92.12 68 MET A CA 1
ATOM 513 C C . MET A 1 68 ? -5.106 2.028 -3.123 1.00 92.12 68 MET A C 1
ATOM 515 O O . MET A 1 68 ? -4.879 3.086 -2.554 1.00 92.12 68 MET A O 1
ATOM 519 N N . LEU A 1 69 ? -4.718 1.811 -4.385 1.00 89.62 69 LEU A N 1
ATOM 520 C CA . LEU A 1 69 ? -4.033 2.827 -5.194 1.00 89.62 69 LEU A CA 1
ATOM 521 C C . LEU A 1 69 ? -4.924 4.012 -5.591 1.00 89.62 69 LEU A C 1
ATOM 523 O O . LEU A 1 69 ? -4.405 5.069 -5.929 1.00 89.62 69 LEU A O 1
ATOM 527 N N . LYS A 1 70 ? -6.248 3.835 -5.601 1.00 90.44 70 LYS A N 1
ATOM 528 C CA . LYS A 1 70 ? -7.211 4.905 -5.904 1.00 90.44 70 LYS A CA 1
ATOM 529 C C . LYS A 1 70 ? -7.655 5.664 -4.657 1.00 90.44 70 LYS A C 1
ATOM 531 O O . LYS A 1 70 ? -8.082 6.802 -4.793 1.00 90.44 70 LYS A O 1
ATOM 536 N N . SER A 1 71 ? -7.546 5.024 -3.495 1.00 89.19 71 SER A N 1
ATOM 537 C CA . SER A 1 71 ? -7.995 5.543 -2.203 1.00 89.19 71 SER A CA 1
ATOM 538 C C . SER A 1 71 ? -6.884 5.438 -1.154 1.00 89.19 71 SER A C 1
ATOM 540 O O . SER A 1 71 ? -6.989 4.631 -0.222 1.00 89.19 71 SER A O 1
ATOM 542 N N . PRO A 1 72 ? -5.787 6.204 -1.305 1.00 83.94 72 PRO A N 1
ATOM 543 C CA . PRO A 1 72 ? -4.669 6.184 -0.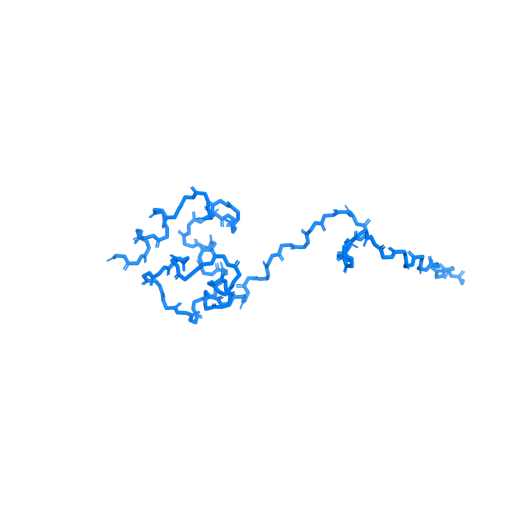363 1.00 83.94 72 PRO A CA 1
ATOM 544 C C . PRO A 1 72 ? -5.071 6.618 1.055 1.00 83.94 72 PRO A C 1
ATOM 546 O O . PRO A 1 72 ? -4.439 6.181 2.016 1.00 83.94 72 PRO A O 1
ATOM 549 N N . GLU A 1 73 ? -6.142 7.402 1.208 1.00 85.12 73 GLU A N 1
ATOM 550 C CA . GLU A 1 73 ? -6.698 7.806 2.503 1.00 85.12 73 GLU A CA 1
ATOM 551 C C . GLU A 1 73 ? -7.034 6.606 3.404 1.00 85.12 73 GLU A C 1
ATOM 553 O O . GLU A 1 73 ? -6.735 6.619 4.594 1.00 85.12 73 GLU A O 1
ATOM 558 N N . THR A 1 74 ? -7.529 5.509 2.825 1.00 86.50 74 THR A N 1
ATOM 559 C CA . THR A 1 74 ? -7.891 4.289 3.571 1.00 86.50 74 THR A CA 1
ATOM 560 C C . THR A 1 74 ? -6.677 3.571 4.164 1.00 86.50 74 THR A C 1
ATOM 562 O O . THR A 1 74 ? -6.773 2.910 5.195 1.00 86.50 74 THR A O 1
ATOM 565 N N . LEU A 1 75 ? -5.509 3.707 3.528 1.00 86.31 75 LEU A N 1
ATOM 566 C CA . LEU A 1 75 ? -4.250 3.176 4.049 1.00 86.31 75 LEU A CA 1
ATOM 567 C C . LEU A 1 75 ? -3.664 4.080 5.135 1.00 86.31 75 LEU A C 1
ATOM 569 O O . LEU A 1 75 ? -2.953 3.584 6.006 1.00 86.31 75 LEU A O 1
ATOM 573 N N . ALA A 1 76 ? -3.938 5.386 5.072 1.00 85.12 76 ALA A N 1
ATOM 574 C CA . ALA A 1 76 ? -3.524 6.336 6.096 1.00 85.12 76 ALA A CA 1
ATOM 575 C C . ALA A 1 76 ? -4.308 6.132 7.403 1.00 85.12 76 ALA A C 1
ATOM 577 O O . ALA A 1 76 ? -3.701 6.170 8.467 1.00 85.12 76 ALA A O 1
ATOM 578 N N . GLU A 1 77 ? -5.608 5.825 7.330 1.00 84.38 77 GLU A N 1
ATOM 579 C CA . GLU A 1 77 ? -6.425 5.495 8.512 1.00 84.38 77 GLU A CA 1
ATOM 580 C C . GLU A 1 77 ? -5.947 4.232 9.243 1.00 84.38 77 GLU A C 1
ATOM 582 O O . GLU A 1 77 ? -6.049 4.157 10.460 1.00 84.38 77 GLU A O 1
ATOM 587 N N . LEU A 1 78 ? -5.378 3.254 8.529 1.00 84.06 78 LEU A N 1
ATOM 588 C CA . LEU A 1 78 ? -4.795 2.053 9.147 1.00 84.06 78 LEU A CA 1
ATOM 589 C C . LEU A 1 78 ? -3.472 2.304 9.877 1.00 84.06 78 LEU A C 1
ATOM 591 O O . LEU A 1 78 ? -2.999 1.424 10.597 1.00 84.06 78 LEU A O 1
ATOM 595 N N . ALA A 1 79 ? -2.838 3.443 9.621 1.00 77.75 79 ALA A N 1
ATOM 596 C CA . ALA A 1 79 ? -1.547 3.796 10.186 1.00 77.75 79 ALA A CA 1
ATOM 597 C C . ALA A 1 79 ? -1.625 4.795 11.351 1.00 77.75 79 ALA A C 1
ATOM 599 O O . ALA A 1 79 ? -0.595 5.046 11.981 1.00 77.75 79 ALA A O 1
ATOM 600 N N . GLY A 1 80 ? -2.801 5.384 11.591 1.00 70.50 80 GLY A N 1
ATOM 601 C CA . GLY A 1 80 ? -3.087 6.243 12.745 1.00 70.50 80 GLY A CA 1
ATOM 602 C C . GLY A 1 80 ? -3.577 5.438 13.937 1.00 70.50 80 GLY A C 1
ATOM 603 O O . GLY A 1 80 ? -3.257 5.857 15.070 1.00 70.50 80 GLY A O 1
#

Radius of gyration: 17.11 Å; Cα contacts (8 Å, |Δi|>4): 74; chains: 1; bounding box: 21×49×42 Å

Foldseek 3Di:
DDDDDDDPDDQPPPNDDQDPVNDDDADDQQQFLLNVCVVLNCLQLVLDDRNHGNVVVCVQQVDGPVVCSVCVVSSVVVND

pLDDT: mean 77.2, std 18.04, range [40.19, 94.88]